Protein AF-A0A133UK67-F1 (afdb_monomer_lite)

Organism: NCBI:txid1698267

pLDDT: mean 70.71, std 18.21, range [30.22, 98.44]

Structure (mmCIF, N/CA/C/O backbone):
data_AF-A0A133UK67-F1
#
_entry.id   AF-A0A133UK67-F1
#
loop_
_atom_site.group_PDB
_atom_site.id
_atom_site.type_symbol
_atom_site.label_atom_id
_atom_site.label_alt_id
_atom_site.label_comp_id
_atom_site.label_asym_id
_atom_site.label_entity_id
_atom_site.label_seq_id
_atom_site.pdbx_PDB_ins_code
_atom_site.Cartn_x
_atom_site.Cartn_y
_atom_site.Cartn_z
_atom_site.occupancy
_atom_site.B_iso_or_equiv
_atom_site.auth_seq_id
_atom_site.auth_comp_id
_atom_site.auth_asym_id
_atom_site.auth_atom_id
_atom_site.pdbx_PDB_model_num
ATOM 1 N N . MET A 1 1 ? -49.317 -2.545 53.264 1.00 44.03 1 MET A N 1
ATOM 2 C CA . MET A 1 1 ? -48.843 -2.608 51.866 1.00 44.03 1 MET A CA 1
ATOM 3 C C . MET A 1 1 ? -47.386 -2.195 51.894 1.00 44.03 1 MET A C 1
ATOM 5 O O . MET A 1 1 ? -47.110 -1.016 52.051 1.00 44.03 1 MET A O 1
ATOM 9 N N . ASN A 1 2 ? -46.469 -3.162 51.885 1.00 50.69 2 ASN A N 1
ATOM 10 C CA . ASN A 1 2 ? -45.047 -2.893 52.093 1.00 50.69 2 ASN A CA 1
ATOM 11 C C . ASN A 1 2 ? -44.384 -2.826 50.720 1.00 50.69 2 ASN A C 1
ATOM 13 O O . ASN A 1 2 ? -44.154 -3.852 50.084 1.00 50.69 2 ASN A O 1
ATOM 17 N N . SER A 1 3 ? -44.153 -1.610 50.235 1.00 59.38 3 SER A N 1
ATOM 18 C CA . SER A 1 3 ? -43.433 -1.358 48.992 1.00 59.38 3 SER A CA 1
ATOM 19 C C . SER A 1 3 ? -41.949 -1.658 49.202 1.00 59.38 3 SER A C 1
ATOM 21 O O . SER A 1 3 ? -41.231 -0.871 49.818 1.00 59.38 3 SER A O 1
ATOM 23 N N . LEU A 1 4 ? -41.490 -2.803 48.703 1.00 58.53 4 LEU A N 1
ATOM 24 C CA . LEU A 1 4 ? -40.068 -3.098 48.559 1.00 58.53 4 LEU A CA 1
ATOM 25 C C . LEU A 1 4 ? -39.532 -2.243 47.408 1.00 58.53 4 LEU A C 1
ATOM 27 O O . LEU A 1 4 ? -39.664 -2.602 46.241 1.00 58.53 4 LEU A O 1
ATOM 31 N N . THR A 1 5 ? -38.956 -1.085 47.726 1.00 59.91 5 THR A N 1
ATOM 32 C CA . THR A 1 5 ? -38.128 -0.345 46.774 1.00 59.91 5 THR A CA 1
ATOM 33 C C . THR A 1 5 ? -36.862 -1.154 46.544 1.00 59.91 5 THR A C 1
ATOM 35 O O . THR A 1 5 ? -35.930 -1.109 47.345 1.00 59.91 5 THR A O 1
ATOM 38 N N . THR A 1 6 ? -36.845 -1.935 45.468 1.00 62.00 6 THR A N 1
ATOM 39 C CA . THR A 1 6 ? -35.632 -2.557 44.943 1.00 62.00 6 THR A CA 1
ATOM 40 C C . THR A 1 6 ? -34.700 -1.435 44.502 1.00 62.00 6 THR A C 1
ATOM 42 O O . THR A 1 6 ? -34.862 -0.868 43.421 1.00 62.00 6 THR A O 1
ATOM 45 N N . SER A 1 7 ? -33.769 -1.046 45.372 1.00 64.25 7 SER A N 1
ATOM 46 C CA . SER A 1 7 ? -32.700 -0.128 45.007 1.00 64.25 7 SER A CA 1
ATOM 47 C C . SER A 1 7 ? -31.843 -0.814 43.949 1.00 64.25 7 SER A C 1
ATOM 49 O O . SER A 1 7 ? -31.242 -1.862 44.183 1.00 64.25 7 SER A O 1
ATOM 51 N N . PHE A 1 8 ? -31.839 -0.250 42.744 1.00 61.91 8 PHE A N 1
ATOM 52 C CA . PHE A 1 8 ? -30.956 -0.718 41.689 1.00 61.91 8 PHE A CA 1
ATOM 53 C C . PHE A 1 8 ? -29.503 -0.507 42.135 1.00 61.91 8 PHE A C 1
ATOM 55 O O . PHE A 1 8 ? -29.190 0.556 42.682 1.00 61.91 8 PHE A O 1
ATOM 62 N N . PRO A 1 9 ? -28.613 -1.495 41.939 1.00 71.56 9 PRO A N 1
ATOM 63 C CA . PRO A 1 9 ? -27.203 -1.320 42.239 1.00 71.56 9 PRO A CA 1
ATOM 64 C C . PRO A 1 9 ? -26.682 -0.158 41.396 1.00 71.56 9 PRO A C 1
ATOM 66 O O . PRO A 1 9 ? -26.760 -0.189 40.169 1.00 71.56 9 PRO A O 1
ATOM 69 N N . ASN A 1 10 ? -26.198 0.888 42.066 1.00 65.94 10 ASN A N 1
ATOM 70 C CA . ASN A 1 10 ? -25.597 2.040 41.412 1.00 65.94 10 ASN A CA 1
ATOM 71 C C . ASN A 1 10 ? -24.453 1.546 40.521 1.00 65.94 10 ASN A C 1
ATOM 73 O O . ASN A 1 10 ? -23.435 1.060 41.018 1.00 65.94 10 ASN A O 1
ATOM 77 N N . CYS A 1 11 ? -24.639 1.636 39.205 1.00 68.25 11 CYS A N 1
ATOM 78 C CA . CYS A 1 11 ? -23.593 1.331 38.244 1.00 68.25 11 CYS A CA 1
ATOM 79 C C . CYS A 1 11 ? -22.376 2.216 38.537 1.00 68.25 11 CYS A C 1
ATOM 81 O O . CYS A 1 11 ? -22.502 3.436 38.655 1.00 68.25 11 CYS A O 1
ATOM 83 N N . LEU A 1 12 ? -21.198 1.601 38.654 1.00 74.19 12 LEU A N 1
ATOM 84 C CA . LEU A 1 12 ? -19.937 2.334 38.744 1.00 74.19 12 LEU A CA 1
ATOM 85 C C . LEU A 1 12 ? -19.777 3.236 37.503 1.00 74.19 12 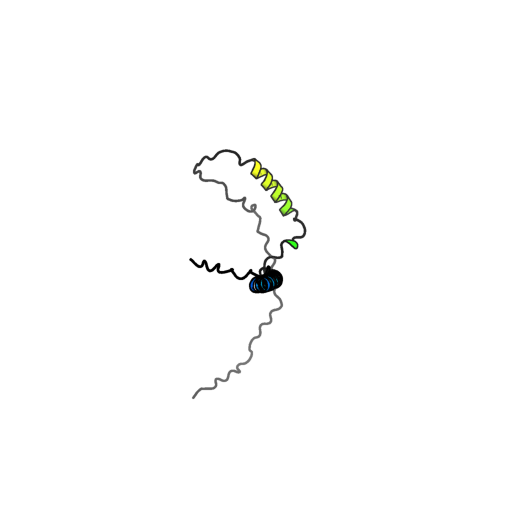LEU A C 1
ATOM 87 O O . LEU A 1 12 ? -20.181 2.837 36.408 1.00 74.19 12 LEU A O 1
ATOM 91 N N . PRO A 1 13 ? -19.159 4.425 37.640 1.00 74.12 13 PRO A N 1
ATOM 92 C CA . PRO A 1 13 ? -19.054 5.411 36.557 1.00 74.12 13 PRO A CA 1
ATOM 93 C C . PRO A 1 13 ? -18.249 4.911 35.347 1.00 74.12 13 PRO A C 1
ATOM 95 O O . PRO A 1 13 ? -18.332 5.493 34.267 1.00 74.12 13 PRO A O 1
ATOM 98 N N . VAL A 1 14 ? -17.486 3.824 35.503 1.00 77.62 14 VAL A N 1
ATOM 99 C CA . VAL A 1 14 ? -16.742 3.174 34.424 1.00 77.62 14 VAL A CA 1
ATOM 100 C C . VAL A 1 14 ? -17.015 1.675 34.461 1.00 77.62 14 VAL A C 1
ATOM 102 O O . VAL A 1 14 ? -16.712 0.995 35.439 1.00 77.62 14 VAL A O 1
ATOM 105 N N . CYS A 1 15 ? -17.576 1.152 33.371 1.00 87.19 15 CYS A N 1
ATOM 106 C CA . CYS A 1 15 ? -17.733 -0.282 33.182 1.00 87.19 15 CYS A CA 1
ATOM 107 C C . CYS A 1 15 ? -16.360 -0.893 32.831 1.00 87.19 15 CYS A C 1
ATOM 109 O O . CYS A 1 15 ? -15.779 -0.497 31.815 1.00 87.19 15 CYS A O 1
ATOM 111 N N . PRO A 1 16 ? -15.833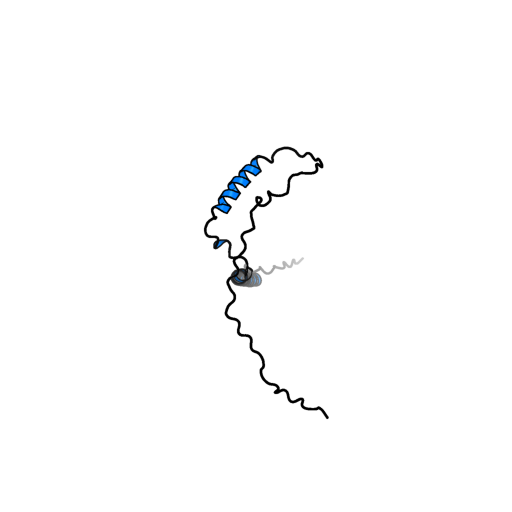 -1.860 33.606 1.00 88.75 16 PRO A N 1
ATOM 112 C CA . PRO A 1 16 ? -14.508 -2.445 33.368 1.00 88.75 16 PRO A CA 1
ATOM 113 C C . PRO A 1 16 ? -14.396 -3.076 31.976 1.00 88.75 16 PRO A C 1
ATOM 115 O O . PRO A 1 16 ? -13.361 -2.976 31.322 1.00 88.75 16 PRO A O 1
ATOM 118 N N . ARG A 1 17 ? -15.503 -3.624 31.461 1.00 89.94 17 ARG A N 1
ATOM 119 C CA . ARG A 1 17 ? -15.566 -4.162 30.101 1.00 89.94 17 ARG A CA 1
ATOM 120 C C . ARG A 1 17 ? -15.349 -3.094 29.029 1.00 89.94 17 ARG A C 1
ATOM 122 O O . ARG A 1 17 ? -14.748 -3.371 27.999 1.00 89.94 17 ARG A O 1
ATOM 129 N N . VAL A 1 18 ? -15.839 -1.877 29.254 1.00 90.75 18 VAL A N 1
ATOM 130 C CA . VAL A 1 18 ? -15.659 -0.766 28.310 1.00 90.75 18 VAL A CA 1
ATOM 131 C C . VAL A 1 18 ? -14.206 -0.291 28.308 1.00 90.75 18 VAL A C 1
ATOM 133 O O . VAL A 1 18 ? -13.697 0.056 27.248 1.00 90.75 18 VAL A O 1
ATOM 136 N N . ALA A 1 19 ? -13.526 -0.304 29.458 1.00 91.25 19 ALA A N 1
ATOM 137 C CA . ALA A 1 19 ? -12.101 0.020 29.533 1.00 91.25 19 ALA A CA 1
ATOM 138 C C . ALA A 1 19 ? -11.250 -0.998 28.752 1.00 91.25 19 ALA A C 1
ATOM 140 O O . ALA A 1 19 ? -10.494 -0.608 27.868 1.00 91.25 19 ALA A O 1
ATOM 141 N N . GLU A 1 20 ? -11.475 -2.294 28.979 1.00 94.50 20 GLU A N 1
ATOM 142 C CA . GLU A 1 20 ? -10.801 -3.381 28.252 1.00 94.50 20 GLU A CA 1
ATOM 143 C C . GLU A 1 20 ? -11.025 -3.292 26.729 1.00 94.50 20 GLU A C 1
ATOM 145 O O . GLU A 1 20 ? -10.108 -3.486 25.931 1.00 94.50 20 GLU A O 1
ATOM 150 N N . LEU A 1 21 ? -12.252 -2.977 26.298 1.00 95.88 21 LEU A N 1
ATOM 151 C CA . LEU A 1 21 ? -12.561 -2.811 24.876 1.00 95.88 21 LEU A CA 1
ATOM 152 C C . LEU A 1 21 ? -11.828 -1.616 24.259 1.00 95.88 21 LEU A C 1
ATOM 154 O O . LEU A 1 21 ? -11.384 -1.717 23.119 1.00 95.88 21 LEU A O 1
ATOM 158 N N . LYS A 1 22 ? -11.672 -0.509 24.994 1.00 95.69 22 LYS A N 1
ATOM 159 C CA . LYS A 1 22 ? -10.916 0.658 24.517 1.00 95.69 22 LYS A CA 1
ATOM 160 C C . LYS A 1 22 ? -9.442 0.327 24.300 1.00 95.69 22 LYS A C 1
ATOM 162 O O . LYS A 1 22 ? -8.896 0.706 23.270 1.00 95.69 22 LYS A O 1
ATOM 167 N N . GLU A 1 23 ? -8.826 -0.415 25.217 1.00 96.56 23 GLU A N 1
ATOM 168 C CA . GLU A 1 23 ? -7.433 -0.860 25.069 1.00 96.56 23 GLU A CA 1
ATOM 169 C C . GLU A 1 23 ? -7.258 -1.758 23.838 1.00 96.56 23 GLU A C 1
ATOM 171 O O . GLU A 1 23 ? -6.350 -1.550 23.036 1.00 96.56 23 GLU A O 1
ATOM 176 N N . ARG A 1 24 ? -8.179 -2.706 23.622 1.00 97.69 24 ARG A N 1
ATOM 177 C CA . ARG A 1 24 ? -8.159 -3.570 22.429 1.00 97.69 24 ARG A CA 1
ATOM 178 C C . ARG A 1 24 ? -8.328 -2.792 21.132 1.00 97.69 24 ARG A C 1
ATOM 180 O O . ARG A 1 24 ? -7.693 -3.136 20.143 1.00 97.69 24 ARG A O 1
ATOM 187 N N . ILE A 1 25 ? -9.188 -1.774 21.120 1.00 98.00 25 ILE A N 1
ATOM 188 C CA . ILE A 1 25 ? -9.367 -0.911 19.947 1.00 98.00 25 ILE A CA 1
ATOM 189 C C . ILE A 1 25 ? -8.049 -0.204 19.622 1.00 98.00 25 ILE A C 1
ATOM 191 O O . ILE A 1 25 ? -7.589 -0.304 18.490 1.00 98.00 25 ILE A O 1
ATOM 195 N N . GLN A 1 26 ? -7.394 0.400 20.616 1.00 97.94 26 GLN A N 1
ATOM 196 C CA . GLN A 1 26 ? -6.100 1.065 20.421 1.00 97.94 26 GLN A CA 1
ATOM 197 C C . GLN A 1 26 ? -5.016 0.101 19.916 1.00 97.94 26 GLN A C 1
ATOM 199 O O . GLN A 1 26 ? -4.248 0.431 19.012 1.00 97.94 26 GLN A O 1
ATOM 204 N N . GLU A 1 27 ? -4.962 -1.115 20.464 1.00 98.06 27 GLU A N 1
ATOM 205 C CA . GLU A 1 27 ? -4.024 -2.145 20.010 1.00 98.06 27 GLU A CA 1
ATOM 206 C C . GLU A 1 27 ? -4.284 -2.553 18.549 1.00 98.06 27 GLU A C 1
ATOM 208 O O . GLU A 1 27 ? -3.348 -2.721 17.762 1.00 98.06 27 GLU A O 1
ATOM 213 N N . LEU A 1 28 ? -5.555 -2.721 18.172 1.00 98.19 28 LEU A N 1
ATOM 214 C CA . LEU A 1 28 ? -5.945 -3.082 16.811 1.00 98.19 28 LEU A CA 1
ATOM 215 C C . LEU A 1 28 ? -5.662 -1.955 15.814 1.00 98.19 28 LEU A C 1
ATOM 217 O O . LEU A 1 28 ? -5.176 -2.243 14.722 1.00 98.19 28 LEU A O 1
ATOM 221 N N . GLU A 1 29 ? -5.903 -0.701 16.192 1.00 98.06 29 GLU A N 1
ATOM 222 C CA . GLU A 1 29 ? -5.569 0.475 15.383 1.00 98.06 29 GLU A CA 1
ATOM 223 C C . GLU A 1 29 ? -4.062 0.539 15.094 1.00 98.06 29 GLU A C 1
ATOM 225 O O . GLU A 1 29 ? -3.663 0.672 13.937 1.00 98.06 29 GLU A O 1
ATOM 230 N N . LEU A 1 30 ? -3.210 0.330 16.105 1.00 98.19 30 LEU A N 1
ATOM 231 C CA . LEU A 1 30 ? -1.756 0.256 15.910 1.00 98.19 30 LEU A CA 1
ATOM 232 C C . LEU A 1 30 ? -1.347 -0.884 14.970 1.00 98.19 30 LEU A C 1
ATOM 234 O O . LEU A 1 30 ? -0.515 -0.698 14.081 1.00 98.19 30 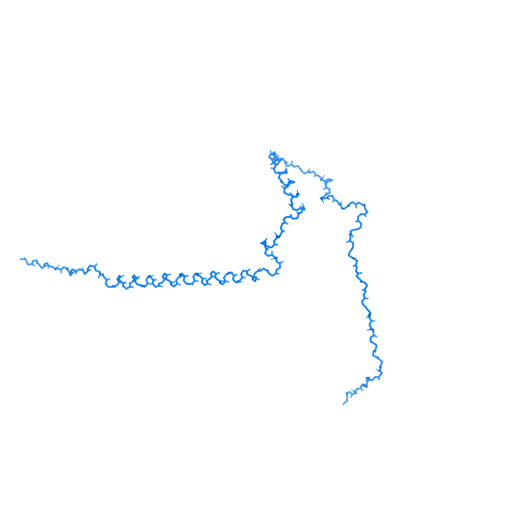LEU A O 1
ATOM 238 N N . LYS A 1 31 ? -1.935 -2.074 15.142 1.00 98.19 31 LYS A N 1
ATOM 239 C CA . LYS A 1 31 ? -1.654 -3.226 14.270 1.00 98.19 31 LYS A CA 1
ATOM 240 C C . LYS A 1 31 ? -2.083 -2.980 12.828 1.00 98.19 31 LYS A C 1
ATOM 242 O O . LYS A 1 31 ? -1.409 -3.481 11.930 1.00 98.19 31 LYS A O 1
ATOM 247 N N . LEU A 1 32 ? -3.184 -2.262 12.607 1.00 98.44 32 LEU A N 1
ATOM 248 C CA . LEU A 1 32 ? -3.627 -1.881 11.267 1.00 98.44 32 LEU A CA 1
ATOM 249 C C . LEU A 1 32 ? -2.604 -0.962 10.606 1.00 98.44 32 LEU A C 1
ATOM 251 O O . LEU A 1 32 ? -2.100 -1.319 9.551 1.00 98.44 32 LEU A O 1
ATOM 255 N N . VAL A 1 33 ? -2.179 0.108 11.283 1.00 98.38 33 VAL A N 1
ATOM 256 C CA . VAL A 1 33 ? -1.169 1.040 10.747 1.00 98.38 33 VAL A CA 1
ATOM 257 C C . VAL A 1 33 ? 0.129 0.321 10.360 1.00 98.38 33 VAL A C 1
ATOM 259 O O . VAL A 1 33 ? 0.677 0.556 9.286 1.00 98.38 33 VAL A O 1
ATOM 262 N N . ILE A 1 34 ? 0.614 -0.597 11.203 1.00 98.31 34 ILE A N 1
ATOM 263 C CA . ILE A 1 34 ? 1.827 -1.380 10.911 1.00 98.31 34 ILE A CA 1
ATOM 264 C C . ILE A 1 34 ? 1.630 -2.276 9.679 1.00 98.31 34 ILE A C 1
ATOM 266 O O . ILE A 1 34 ? 2.532 -2.409 8.851 1.00 98.31 34 ILE A O 1
ATOM 270 N N . LYS A 1 35 ? 0.467 -2.925 9.563 1.00 98.31 35 LYS A N 1
ATOM 271 C CA . LYS A 1 35 ? 0.159 -3.795 8.423 1.00 98.31 35 LYS A CA 1
ATOM 272 C C . LYS A 1 35 ? 0.018 -3.000 7.134 1.00 98.31 35 LYS A C 1
ATOM 274 O O . LYS A 1 35 ? 0.567 -3.437 6.129 1.00 98.31 35 LYS A O 1
ATOM 279 N N . ASP A 1 36 ? -0.653 -1.857 7.180 1.00 98.25 36 ASP A N 1
ATOM 280 C CA . ASP A 1 36 ? -0.838 -0.981 6.026 1.00 98.25 36 ASP A CA 1
ATOM 281 C C . ASP A 1 36 ? 0.515 -0.463 5.519 1.00 98.25 36 ASP A C 1
ATOM 283 O O . ASP A 1 36 ? 0.789 -0.552 4.324 1.00 98.25 36 ASP A O 1
ATOM 287 N N . GLY A 1 37 ? 1.421 -0.062 6.421 1.00 98.06 37 GLY A N 1
ATOM 288 C CA . GLY A 1 37 ? 2.791 0.310 6.046 1.00 98.06 37 GLY A CA 1
ATOM 289 C C . GLY A 1 37 ? 3.562 -0.838 5.383 1.00 98.06 37 GLY A C 1
ATOM 290 O O . GLY A 1 37 ? 4.204 -0.652 4.352 1.00 98.06 37 GLY A O 1
ATOM 291 N N . ARG A 1 38 ? 3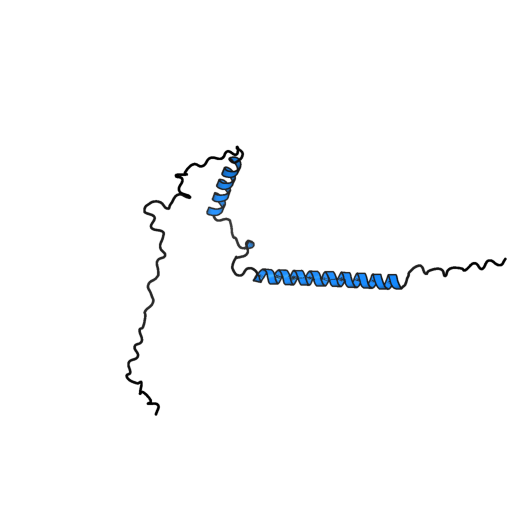.442 -2.062 5.912 1.00 98.06 38 ARG A N 1
ATOM 292 C CA . ARG A 1 38 ? 4.078 -3.243 5.305 1.00 98.06 38 ARG A CA 1
ATOM 293 C C . ARG A 1 38 ? 3.492 -3.588 3.932 1.00 98.06 38 ARG A C 1
ATOM 295 O O . ARG A 1 38 ? 4.222 -4.060 3.064 1.00 98.06 38 ARG A O 1
ATOM 302 N N . ILE A 1 39 ? 2.188 -3.396 3.738 1.00 98.06 39 ILE A N 1
ATOM 303 C CA . ILE A 1 39 ? 1.540 -3.586 2.434 1.00 98.06 39 ILE A CA 1
ATOM 304 C C . ILE A 1 39 ? 2.094 -2.565 1.439 1.00 98.06 39 ILE A C 1
ATOM 306 O O . ILE A 1 39 ? 2.517 -2.963 0.358 1.00 98.06 39 ILE A O 1
ATOM 310 N N . GLU A 1 40 ? 2.187 -1.290 1.820 1.00 97.50 40 GLU A N 1
ATOM 311 C CA . GLU A 1 40 ? 2.741 -0.237 0.964 1.00 97.50 40 GLU A CA 1
ATOM 312 C C . GLU A 1 40 ? 4.199 -0.524 0.556 1.00 97.50 40 GLU A C 1
ATOM 314 O O . GLU A 1 40 ? 4.573 -0.363 -0.610 1.00 97.50 40 GLU A O 1
ATOM 319 N N . GLU A 1 41 ? 5.035 -0.993 1.487 1.00 96.62 41 GLU A N 1
ATOM 320 C CA . GLU A 1 41 ? 6.410 -1.419 1.197 1.00 96.62 41 GLU A CA 1
ATOM 321 C C . GLU A 1 41 ? 6.452 -2.545 0.153 1.00 96.62 41 GLU A C 1
ATOM 323 O O . GLU A 1 41 ? 7.167 -2.438 -0.849 1.00 96.62 41 GLU A O 1
ATOM 328 N N . LEU A 1 42 ? 5.649 -3.594 0.348 1.00 96.19 42 LEU A N 1
ATOM 329 C CA . LEU A 1 42 ? 5.591 -4.745 -0.556 1.00 96.19 42 LEU A CA 1
ATOM 330 C C . LEU A 1 42 ? 5.038 -4.373 -1.934 1.00 96.19 42 LEU A C 1
ATOM 332 O O . LEU A 1 42 ? 5.573 -4.811 -2.951 1.00 96.19 42 LEU A O 1
ATOM 336 N N . GLU A 1 43 ? 4.006 -3.536 -1.997 1.00 93.88 43 GLU A N 1
ATOM 337 C CA . GLU A 1 43 ? 3.474 -3.021 -3.260 1.00 93.88 43 GLU A CA 1
ATOM 338 C C . GLU A 1 43 ? 4.525 -2.200 -4.018 1.00 93.88 43 GLU A C 1
ATOM 340 O O . GLU A 1 43 ? 4.656 -2.312 -5.240 1.00 93.88 43 GLU A O 1
ATOM 345 N N . ASN A 1 44 ? 5.318 -1.392 -3.309 1.00 90.31 44 ASN A N 1
ATOM 346 C CA . ASN A 1 44 ? 6.417 -0.635 -3.903 1.00 90.31 44 ASN A CA 1
ATOM 347 C C . ASN A 1 44 ? 7.546 -1.536 -4.415 1.00 90.31 44 ASN A C 1
ATOM 349 O O . ASN A 1 44 ? 8.179 -1.205 -5.422 1.00 90.31 44 ASN A O 1
ATOM 353 N N . GLU A 1 45 ? 7.815 -2.658 -3.749 1.00 90.81 45 GLU A N 1
ATOM 354 C CA . GLU A 1 45 ? 8.747 -3.673 -4.236 1.00 90.81 45 GLU A CA 1
ATOM 355 C C . GLU A 1 45 ? 8.215 -4.381 -5.480 1.00 90.81 45 GLU A C 1
ATOM 357 O O . GLU A 1 45 ? 8.900 -4.388 -6.503 1.00 90.81 45 GLU A O 1
ATOM 362 N N . LEU A 1 46 ? 6.979 -4.882 -5.445 1.00 88.88 46 LEU A N 1
ATOM 363 C CA . LEU A 1 46 ? 6.339 -5.555 -6.579 1.00 88.88 46 LEU A CA 1
ATOM 364 C C . LEU A 1 46 ? 6.271 -4.658 -7.819 1.00 88.88 46 LEU A C 1
ATOM 366 O O . LEU A 1 46 ? 6.638 -5.085 -8.913 1.00 88.88 46 LEU A O 1
ATOM 370 N N . ARG A 1 47 ? 5.965 -3.367 -7.643 1.00 86.44 47 ARG A N 1
ATOM 371 C CA . ARG A 1 47 ? 5.942 -2.376 -8.731 1.00 86.44 47 ARG A CA 1
ATOM 372 C C . ARG A 1 47 ? 7.271 -2.267 -9.491 1.00 86.44 47 ARG A C 1
ATOM 374 O O . ARG A 1 47 ? 7.277 -1.873 -10.658 1.00 86.44 47 ARG A O 1
ATOM 381 N N . LYS A 1 48 ? 8.412 -2.582 -8.860 1.00 82.00 48 LYS A N 1
ATOM 382 C CA . LYS A 1 48 ? 9.728 -2.603 -9.533 1.00 82.00 48 LYS A CA 1
ATOM 383 C C . LYS A 1 48 ? 9.839 -3.767 -10.519 1.00 82.00 48 LYS A C 1
ATOM 385 O O . LYS A 1 48 ? 10.577 -3.656 -11.495 1.00 82.00 48 LYS A O 1
ATOM 390 N N . HIS A 1 49 ? 9.126 -4.857 -10.254 1.00 81.69 49 HIS A N 1
ATOM 391 C CA . HIS A 1 49 ? 9.167 -6.101 -11.015 1.00 81.69 49 HIS A CA 1
ATOM 392 C C . HIS A 1 49 ? 8.034 -6.214 -12.038 1.00 81.69 49 HIS A C 1
ATOM 394 O O . HIS A 1 49 ? 8.228 -6.857 -13.065 1.00 81.69 49 HIS A O 1
ATOM 400 N N . ASP A 1 50 ? 6.917 -5.514 -11.828 1.00 73.50 50 ASP A N 1
ATOM 401 C CA . ASP A 1 50 ? 5.777 -5.477 -12.758 1.00 73.50 50 ASP A CA 1
ATOM 402 C C . ASP A 1 50 ? 6.089 -4.809 -14.105 1.00 73.50 50 ASP A C 1
ATOM 404 O O . ASP A 1 50 ? 5.258 -4.811 -15.014 1.00 73.50 50 ASP A O 1
ATOM 408 N N . ASN A 1 51 ? 7.290 -4.244 -14.278 1.00 63.81 51 ASN A N 1
ATOM 409 C CA . ASN A 1 51 ? 7.667 -3.605 -15.529 1.00 63.81 51 ASN A CA 1
ATOM 410 C C . ASN A 1 51 ? 9.052 -3.998 -16.081 1.00 63.81 51 ASN A C 1
ATOM 412 O O . ASN A 1 51 ? 9.942 -3.147 -16.182 1.00 63.81 51 ASN A O 1
ATOM 416 N N . PRO A 1 52 ? 9.250 -5.265 -16.496 1.00 65.44 52 PRO A N 1
ATOM 417 C CA . PRO A 1 52 ? 10.511 -5.716 -17.086 1.00 65.44 52 PRO A CA 1
ATOM 418 C C . PRO A 1 52 ? 10.802 -5.075 -18.453 1.00 65.44 52 PRO A C 1
ATOM 420 O O . PRO A 1 52 ? 11.961 -4.951 -18.843 1.00 65.44 52 PRO A O 1
ATOM 423 N N . HIS A 1 53 ? 9.759 -4.659 -19.186 1.00 62.44 53 HIS A N 1
ATOM 424 C CA . HIS A 1 53 ? 9.863 -4.279 -20.600 1.00 62.44 53 HIS A CA 1
ATOM 425 C C . HIS A 1 53 ? 9.356 -2.877 -20.971 1.00 62.44 53 HIS A C 1
ATOM 427 O O . HIS A 1 53 ? 9.495 -2.491 -22.131 1.00 62.44 53 HIS A O 1
ATOM 433 N N . THR A 1 54 ? 8.860 -2.056 -20.037 1.00 62.59 54 THR A N 1
ATOM 434 C CA . THR A 1 54 ? 8.738 -0.607 -20.271 1.00 62.59 54 THR A CA 1
ATOM 435 C C . THR A 1 54 ? 9.580 0.176 -19.260 1.00 62.59 54 THR A C 1
ATOM 437 O O . THR A 1 54 ? 9.355 0.113 -18.054 1.00 62.59 54 THR A O 1
ATOM 440 N N . PRO A 1 55 ? 10.599 0.934 -19.703 1.00 60.22 55 PRO A N 1
ATOM 441 C CA . PRO A 1 55 ? 11.369 1.756 -18.785 1.00 60.22 55 PRO A CA 1
ATOM 442 C C . PRO A 1 55 ? 10.434 2.771 -18.121 1.00 60.22 55 PRO A C 1
ATOM 444 O O . PRO A 1 55 ? 9.612 3.394 -18.798 1.00 60.22 55 PRO A O 1
ATOM 447 N N . SER A 1 56 ? 10.575 2.937 -16.799 1.00 56.94 56 SER A N 1
ATOM 448 C CA . SER A 1 56 ? 9.812 3.912 -16.010 1.00 56.94 56 SER A CA 1
ATOM 449 C C . SER A 1 56 ? 9.689 5.233 -16.768 1.00 56.94 56 SER A C 1
ATOM 451 O O . SER A 1 56 ? 10.695 5.813 -17.184 1.00 56.94 56 SER A O 1
ATOM 453 N N . SER A 1 57 ? 8.464 5.731 -16.932 1.00 57.69 57 SER A N 1
ATOM 454 C CA . SER A 1 57 ? 8.185 7.016 -17.584 1.00 57.69 57 SER A CA 1
ATOM 455 C C . SER A 1 57 ? 8.975 8.179 -16.966 1.00 57.69 57 SER A C 1
ATOM 457 O O . SER A 1 57 ? 9.292 9.135 -17.669 1.00 57.69 57 SER A O 1
ATOM 459 N N . LYS A 1 58 ? 9.401 8.055 -15.698 1.00 57.56 58 LYS A N 1
ATOM 460 C CA . LYS A 1 58 ? 10.287 9.001 -14.995 1.00 57.56 58 LYS A CA 1
ATOM 461 C C . LYS A 1 58 ? 11.714 9.069 -15.567 1.00 57.56 58 LYS A C 1
ATOM 463 O O . LYS A 1 58 ? 12.417 10.040 -15.316 1.00 57.56 58 LYS A O 1
ATOM 468 N N . LYS A 1 59 ? 12.150 8.075 -16.353 1.00 55.91 59 LYS A N 1
ATOM 469 C CA . LYS A 1 59 ? 13.428 8.072 -17.095 1.00 55.91 59 LYS A CA 1
ATOM 470 C C . LYS A 1 59 ? 13.316 8.638 -18.513 1.00 55.91 59 LYS A C 1
ATOM 472 O O . LYS A 1 59 ? 14.328 8.672 -19.215 1.00 55.91 59 LYS A O 1
ATOM 477 N N . ARG A 1 60 ? 12.140 9.102 -18.961 1.00 57.78 60 ARG A N 1
ATOM 478 C CA . ARG A 1 60 ? 12.039 9.858 -20.218 1.00 57.78 60 ARG A CA 1
ATOM 479 C C . ARG A 1 60 ? 12.698 11.227 -20.021 1.00 57.78 60 ARG A C 1
ATOM 481 O O . ARG A 1 60 ? 12.033 12.213 -19.723 1.00 57.78 60 ARG A O 1
ATOM 488 N N . LYS A 1 61 ? 14.027 11.266 -20.171 1.00 59.22 61 LYS A N 1
ATOM 489 C CA . LYS A 1 61 ? 14.775 12.489 -20.475 1.00 59.22 61 LYS A CA 1
ATOM 490 C C . LYS A 1 61 ? 14.068 13.165 -21.646 1.00 59.22 61 LYS A C 1
ATOM 492 O O . LYS A 1 61 ? 13.798 12.480 -22.624 1.00 59.22 61 LYS A O 1
ATOM 497 N N . GLU A 1 62 ? 13.743 14.443 -21.462 1.00 61.09 62 GLU A N 1
ATOM 498 C CA . GLU A 1 62 ? 13.305 15.446 -22.441 1.00 61.09 62 GLU A CA 1
ATOM 499 C C . GLU A 1 62 ? 12.547 14.968 -23.693 1.00 61.09 62 GLU A C 1
ATOM 501 O O . GLU A 1 62 ? 13.029 14.167 -24.493 1.00 61.09 62 GLU A O 1
ATOM 506 N N . LYS A 1 63 ? 11.372 15.565 -23.948 1.00 60.62 63 LYS A N 1
ATOM 507 C CA . LYS A 1 63 ? 10.658 15.385 -25.220 1.00 60.62 63 LYS A CA 1
ATOM 508 C C . LYS A 1 63 ? 11.633 15.629 -26.379 1.00 60.62 63 LYS A C 1
ATOM 510 O O . LYS A 1 63 ? 12.108 16.746 -26.576 1.00 60.62 63 LYS A O 1
ATOM 515 N N . THR A 1 64 ? 11.913 14.590 -27.163 1.00 61.41 64 THR A N 1
ATOM 516 C CA . THR A 1 64 ? 12.674 14.729 -28.406 1.00 61.41 64 THR A CA 1
ATOM 517 C C . THR A 1 64 ? 11.934 15.689 -29.341 1.00 61.41 64 THR A C 1
ATOM 519 O O . THR A 1 64 ? 10.706 15.795 -29.282 1.00 61.41 64 THR A O 1
ATOM 522 N N . LYS A 1 65 ? 12.652 16.393 -30.232 1.00 58.72 65 LYS A N 1
ATOM 523 C CA . LYS A 1 65 ? 12.058 17.374 -31.170 1.00 58.72 65 LYS A CA 1
ATOM 524 C C . LYS A 1 65 ? 10.837 16.822 -31.938 1.00 58.72 65 LYS A C 1
ATOM 526 O O . LYS A 1 65 ? 9.911 17.573 -32.222 1.00 58.72 65 LYS A O 1
ATOM 531 N N . ARG A 1 66 ? 10.789 15.504 -32.192 1.00 54.94 66 ARG A N 1
ATOM 532 C CA . ARG A 1 66 ? 9.636 14.796 -32.788 1.00 54.94 66 ARG A CA 1
ATOM 533 C C . ARG A 1 66 ? 8.357 14.861 -31.950 1.00 54.94 66 ARG A C 1
ATOM 535 O O . ARG A 1 66 ? 7.286 15.037 -32.514 1.00 54.94 66 ARG A O 1
ATOM 542 N N . ASN A 1 67 ? 8.463 14.737 -30.629 1.00 58.16 67 ASN A N 1
ATOM 543 C CA . ASN A 1 67 ? 7.300 14.699 -29.741 1.00 58.16 67 ASN A CA 1
ATOM 544 C C . ASN A 1 67 ? 6.752 16.099 -29.430 1.00 58.16 67 ASN A C 1
ATOM 546 O O . ASN A 1 67 ? 5.568 16.219 -29.147 1.00 58.16 67 ASN A O 1
ATOM 550 N N . ARG A 1 68 ? 7.579 17.156 -29.518 1.00 58.41 68 ARG A N 1
ATOM 551 C CA . ARG A 1 68 ? 7.093 18.549 -29.431 1.00 58.41 68 ARG A CA 1
ATOM 552 C C . ARG A 1 68 ? 6.234 18.926 -30.640 1.00 58.41 68 ARG A C 1
ATOM 554 O O . ARG A 1 68 ? 5.153 19.463 -30.457 1.00 58.41 68 ARG A O 1
ATOM 561 N N . LYS A 1 69 ? 6.678 18.569 -31.851 1.00 56.56 69 LYS A N 1
ATOM 562 C CA . LYS A 1 69 ? 5.980 18.926 -33.097 1.00 56.56 69 LYS A CA 1
ATOM 563 C C . LYS A 1 69 ? 4.601 18.261 -33.227 1.00 56.56 69 LYS A C 1
ATOM 565 O O . LYS A 1 69 ? 3.694 18.853 -33.792 1.00 56.56 69 LYS A O 1
ATOM 570 N N . LYS A 1 70 ? 4.431 17.052 -32.671 1.00 55.66 70 LYS A N 1
ATOM 571 C CA . LYS A 1 70 ? 3.153 16.322 -32.713 1.00 55.66 70 LYS A CA 1
ATOM 572 C C . LYS A 1 70 ? 2.053 17.002 -31.880 1.00 55.66 70 LYS A C 1
ATOM 574 O O . LYS A 1 70 ? 0.906 17.018 -32.300 1.00 55.66 70 LYS A O 1
ATOM 579 N N . GLU A 1 71 ? 2.396 17.611 -30.742 1.00 57.22 71 GLU A N 1
ATOM 580 C CA . GLU A 1 71 ? 1.433 18.308 -29.865 1.00 57.22 71 GLU A CA 1
ATOM 581 C C . GLU A 1 71 ? 1.004 19.700 -30.367 1.00 57.22 71 GLU A C 1
ATOM 583 O O . GLU A 1 71 ? 0.014 20.237 -29.872 1.00 57.22 71 GLU A O 1
ATOM 588 N N . GLU A 1 72 ? 1.743 20.311 -31.297 1.00 55.81 72 GLU A N 1
ATOM 589 C CA . GLU A 1 72 ? 1.291 21.516 -32.016 1.00 55.81 72 GLU A CA 1
ATOM 590 C C . GLU A 1 72 ? 0.228 21.113 -33.043 1.00 55.81 72 GLU A C 1
ATOM 592 O O . GLU A 1 72 ? -0.913 21.547 -32.950 1.00 55.81 72 GLU A O 1
ATOM 597 N N . THR A 1 73 ? 0.536 20.123 -33.885 1.00 56.59 73 THR A N 1
ATOM 598 C CA . THR A 1 73 ? -0.394 19.627 -34.914 1.00 56.59 73 THR A CA 1
ATOM 599 C C . THR A 1 73 ? -1.685 18.996 -34.379 1.00 56.59 73 THR A C 1
ATOM 601 O O . THR A 1 73 ? -2.690 18.978 -35.080 1.00 56.59 73 THR A O 1
ATOM 604 N N . GLU A 1 74 ? -1.679 18.437 -33.166 1.00 56.88 74 GLU A N 1
ATOM 605 C CA . GLU A 1 74 ? -2.881 17.849 -32.544 1.00 56.88 74 GLU A CA 1
ATOM 606 C C . GLU A 1 74 ? -3.764 18.904 -31.858 1.00 56.88 74 GLU A C 1
ATOM 608 O O . GLU A 1 74 ? -4.959 18.679 -31.694 1.00 56.88 74 GLU A O 1
ATOM 613 N N . ARG A 1 75 ? -3.196 20.052 -31.460 1.00 53.03 75 ARG A N 1
ATOM 614 C CA . ARG A 1 75 ? -3.977 21.188 -30.947 1.00 53.03 75 ARG A CA 1
ATOM 615 C C . ARG A 1 75 ? -4.715 21.892 -32.076 1.00 53.03 75 ARG A C 1
ATOM 617 O O . ARG A 1 75 ? -5.911 22.113 -31.937 1.00 53.03 75 ARG A O 1
ATOM 624 N N . ASP A 1 76 ? -4.039 22.105 -33.202 1.00 52.97 76 ASP A N 1
ATOM 625 C CA . ASP A 1 76 ? -4.635 22.738 -34.383 1.00 52.97 76 ASP A CA 1
ATOM 626 C C . ASP A 1 76 ? -5.802 21.908 -34.957 1.00 52.97 76 ASP A C 1
ATOM 628 O O . ASP A 1 76 ? -6.817 22.459 -35.362 1.00 52.97 76 ASP A O 1
ATOM 632 N N . LYS A 1 77 ? -5.722 20.569 -34.906 1.00 51.72 77 LYS A N 1
ATOM 633 C CA . LYS A 1 77 ? -6.817 19.676 -35.342 1.00 51.72 77 LYS A CA 1
ATOM 634 C C . LYS A 1 77 ? -8.037 19.667 -34.421 1.00 51.72 77 LYS A C 1
ATOM 636 O O . LYS A 1 77 ? -9.124 19.310 -34.857 1.00 51.72 77 LYS A O 1
ATOM 641 N N . LYS A 1 78 ? -7.874 20.020 -33.143 1.00 49.97 78 LYS A N 1
ATOM 642 C CA . LYS A 1 78 ? -8.958 19.952 -32.151 1.00 49.97 78 LYS A CA 1
ATOM 643 C C . LYS A 1 78 ? -9.835 21.207 -32.135 1.00 49.97 78 LYS A C 1
ATOM 645 O O . LYS A 1 78 ? -10.920 21.167 -31.565 1.00 49.97 78 LYS A O 1
ATOM 650 N N . GLU A 1 79 ? -9.367 22.297 -32.740 1.00 48.50 79 GLU A N 1
ATOM 651 C CA . GLU A 1 79 ? -10.132 23.540 -32.907 1.00 48.50 79 GLU A CA 1
ATOM 652 C C . GLU A 1 79 ? -11.022 23.525 -34.166 1.00 48.50 79 GLU A C 1
ATOM 654 O O . GLU A 1 79 ? -11.914 24.360 -34.282 1.00 48.50 79 GLU A O 1
ATOM 659 N N . GLU A 1 80 ? -10.840 22.554 -35.074 1.00 50.66 80 GLU A N 1
ATOM 660 C CA . GLU A 1 80 ? -11.600 22.445 -36.333 1.00 50.66 80 GLU A CA 1
ATOM 661 C C . GLU A 1 80 ? -12.785 21.448 -36.271 1.00 50.66 80 GLU A C 1
ATOM 663 O O . GLU A 1 80 ? -13.727 21.563 -37.050 1.00 50.66 80 GLU A O 1
ATOM 668 N N . GLU A 1 81 ? -12.816 20.511 -35.312 1.00 47.34 81 GLU A N 1
ATOM 669 C CA . GLU A 1 81 ? -13.871 19.478 -35.173 1.00 47.34 81 GLU A CA 1
ATOM 670 C C . GLU A 1 81 ? -15.098 19.917 -34.333 1.00 47.34 81 GLU A C 1
ATOM 672 O O . GLU A 1 81 ? -15.702 19.126 -33.607 1.00 47.34 81 GLU A O 1
ATOM 677 N N . THR A 1 82 ? -15.522 21.178 -34.430 1.00 43.09 82 THR A N 1
ATOM 678 C CA . THR A 1 82 ? -16.862 21.602 -33.977 1.00 43.09 82 THR A CA 1
ATOM 679 C C . THR A 1 82 ? -17.707 22.042 -35.169 1.00 43.09 82 THR A C 1
ATOM 681 O O . THR A 1 82 ? -17.956 23.230 -35.357 1.00 43.09 82 THR A O 1
ATOM 684 N N . GLY A 1 83 ? -18.145 21.077 -35.984 1.00 36.72 83 GLY A N 1
ATOM 685 C CA . GLY A 1 83 ? -19.030 21.306 -37.129 1.00 36.72 83 GLY A CA 1
ATOM 686 C C . GLY A 1 83 ? -19.650 20.015 -37.674 1.00 36.72 83 GLY A C 1
ATOM 687 O O . GLY A 1 83 ? -19.000 19.295 -38.413 1.00 36.72 83 GLY A O 1
ATOM 688 N N . GLU A 1 84 ? -20.904 19.774 -37.278 1.00 32.28 84 GLU A N 1
ATOM 689 C CA . GLU A 1 84 ? -21.964 18.944 -37.892 1.00 32.28 84 GLU A CA 1
ATOM 690 C C . GLU A 1 84 ? -21.676 17.521 -38.425 1.00 32.28 84 GLU A C 1
ATOM 692 O O . GLU A 1 84 ? -20.981 17.292 -39.410 1.00 32.28 84 GLU A O 1
ATOM 697 N N . GLU A 1 85 ? -22.408 16.560 -37.849 1.00 42.56 85 GLU A N 1
ATOM 698 C CA . GLU A 1 85 ? -22.662 15.235 -38.415 1.00 42.56 85 GLU A CA 1
ATOM 699 C C . GLU A 1 85 ? -23.434 15.325 -39.743 1.00 42.56 85 GLU A C 1
ATOM 701 O O . GLU A 1 85 ? -24.587 15.765 -39.756 1.00 42.56 85 GLU A O 1
ATOM 706 N N . LYS A 1 86 ? -22.869 14.793 -40.835 1.00 33.06 86 LYS A N 1
ATOM 707 C CA . LYS A 1 86 ? -23.642 14.199 -41.939 1.00 33.06 86 LYS A CA 1
ATOM 708 C C . LYS A 1 86 ? -22.916 13.000 -42.536 1.00 33.06 86 LYS A C 1
ATOM 710 O O . LYS A 1 86 ? -21.750 13.080 -42.905 1.00 33.06 86 LYS A O 1
ATOM 715 N N . GLY A 1 87 ? -23.649 11.893 -42.625 1.00 37.78 87 GLY A N 1
ATOM 716 C CA . GLY A 1 87 ? -23.224 10.682 -43.311 1.00 37.78 87 GLY A CA 1
ATOM 717 C C . GLY A 1 87 ? -23.133 10.845 -44.828 1.00 37.78 87 GLY A C 1
ATOM 718 O O . GLY A 1 87 ? -23.708 11.761 -45.416 1.00 37.78 87 GLY A O 1
ATOM 719 N N . GLY A 1 88 ? -22.440 9.894 -45.442 1.00 30.22 88 GLY A N 1
ATOM 720 C CA . GLY A 1 88 ? -22.343 9.729 -46.884 1.00 30.22 88 GLY A CA 1
ATOM 721 C C . GLY A 1 88 ? -21.249 8.725 -47.209 1.00 30.22 88 GLY A C 1
ATOM 722 O O . GLY A 1 88 ? -20.076 8.993 -46.979 1.00 30.22 88 GLY A O 1
ATOM 723 N N . GLU A 1 89 ? -21.645 7.555 -47.703 1.00 47.31 89 GLU A N 1
ATOM 724 C CA . GLU A 1 89 ? -20.748 6.623 -48.377 1.00 47.31 89 GLU A CA 1
ATOM 725 C C . GLU A 1 89 ? -20.190 7.318 -49.625 1.00 47.31 89 GLU A C 1
ATOM 727 O O . GLU A 1 89 ? -20.932 7.631 -50.556 1.00 47.31 89 GLU A O 1
ATOM 732 N N . THR A 1 90 ? -18.886 7.568 -49.637 1.00 38.53 90 THR A N 1
ATOM 733 C CA . THR A 1 90 ? -18.128 7.872 -50.850 1.00 38.53 90 THR A CA 1
ATOM 734 C C . THR A 1 90 ? -16.847 7.059 -50.805 1.00 38.53 90 THR A C 1
ATOM 736 O O . THR A 1 90 ? -16.141 7.067 -49.797 1.00 38.53 90 THR A O 1
ATOM 739 N N . GLU A 1 91 ? -16.591 6.323 -51.884 1.00 52.56 91 GLU A N 1
ATOM 740 C CA . GLU A 1 91 ? -15.333 5.636 -52.155 1.00 52.56 91 GLU A CA 1
ATOM 741 C C . GLU A 1 91 ? -14.199 6.663 -52.061 1.00 52.56 91 GLU A C 1
ATOM 743 O O . GLU A 1 91 ? -14.052 7.533 -52.916 1.00 52.56 91 GLU A O 1
ATOM 748 N N . ASP A 1 92 ? -13.465 6.625 -50.952 1.00 44.81 92 ASP A N 1
ATOM 749 C CA . ASP A 1 92 ? -12.385 7.562 -50.686 1.00 44.81 92 ASP A CA 1
ATOM 750 C C . ASP A 1 92 ? -11.149 7.083 -51.459 1.00 44.81 92 ASP A C 1
ATOM 752 O O . ASP A 1 92 ? -10.452 6.158 -51.034 1.00 44.81 92 ASP A O 1
ATOM 756 N N . GLU A 1 93 ? -10.862 7.732 -52.592 1.00 53.34 93 GLU A N 1
ATOM 757 C CA . GLU A 1 93 ? -9.553 7.747 -53.272 1.00 53.34 93 GLU A CA 1
ATOM 758 C C . GLU A 1 93 ? -8.456 8.420 -52.405 1.00 53.34 93 GLU A C 1
ATOM 760 O O . GLU A 1 93 ? -7.493 9.004 -52.901 1.00 53.34 93 GLU A O 1
ATOM 765 N N . GLY A 1 94 ? -8.587 8.361 -51.083 1.00 51.00 94 GLY A N 1
ATOM 766 C CA . GLY A 1 94 ? -7.608 8.786 -50.104 1.00 51.00 94 GLY A CA 1
ATOM 767 C C . GLY A 1 94 ? -6.865 7.569 -49.580 1.00 51.00 94 GLY A C 1
ATOM 768 O O . GLY A 1 94 ? -7.285 6.938 -48.607 1.00 51.00 94 GLY A O 1
ATOM 769 N N . GLU A 1 95 ? -5.737 7.229 -50.206 1.00 59.81 95 GLU A N 1
ATOM 770 C CA . GLU A 1 95 ? -4.815 6.243 -49.648 1.00 59.81 95 GLU A CA 1
ATOM 771 C C . GLU A 1 95 ? -4.503 6.616 -48.194 1.00 59.81 95 GLU A C 1
ATOM 773 O O . GLU A 1 95 ? -3.940 7.672 -47.887 1.00 59.81 95 GLU A O 1
ATOM 778 N N . ARG A 1 96 ? -4.927 5.742 -47.273 1.00 63.06 96 ARG A N 1
ATOM 779 C CA . ARG A 1 96 ? -4.629 5.841 -45.847 1.00 63.06 96 ARG A CA 1
ATOM 780 C C . ARG A 1 96 ? -3.122 6.007 -45.676 1.00 63.06 96 ARG A C 1
ATOM 782 O O . ARG A 1 96 ? -2.382 5.029 -45.741 1.00 63.06 96 ARG A O 1
ATOM 789 N N . PHE A 1 97 ? -2.739 7.239 -45.340 1.00 66.12 97 PHE A N 1
ATOM 790 C CA . PHE A 1 97 ? -1.375 7.734 -45.153 1.00 66.12 97 PHE A CA 1
ATOM 791 C C . PHE A 1 97 ? -0.583 7.858 -46.461 1.00 66.12 97 PHE A C 1
ATOM 793 O O . PHE A 1 97 ? -0.551 6.906 -47.236 1.00 66.12 97 PHE A O 1
ATOM 800 N N . PRO A 1 98 ? 0.125 8.986 -46.693 1.00 71.62 98 PRO A N 1
ATOM 801 C CA . PRO A 1 98 ? 0.990 9.100 -47.856 1.00 71.62 98 PRO A CA 1
ATOM 802 C C . PRO A 1 98 ? 2.007 7.961 -47.794 1.00 71.62 98 PRO A C 1
ATOM 804 O O . PRO A 1 98 ? 2.770 7.846 -46.824 1.00 71.62 98 PRO A O 1
ATOM 807 N N . GLY A 1 99 ? 1.977 7.098 -48.810 1.00 69.75 99 GLY A N 1
ATOM 808 C CA . GLY A 1 99 ? 2.985 6.071 -49.001 1.00 69.75 99 GLY A CA 1
ATOM 809 C C . GLY A 1 99 ? 4.389 6.681 -48.959 1.00 69.75 99 GLY A C 1
ATOM 810 O O . GLY A 1 99 ? 4.588 7.892 -49.100 1.00 69.75 99 GLY A O 1
ATOM 811 N N . LYS A 1 100 ? 5.406 5.845 -48.733 1.00 71.75 100 LYS A N 1
ATOM 812 C CA . LYS A 1 100 ? 6.790 6.322 -48.854 1.00 71.75 100 LYS A CA 1
ATOM 813 C C . LYS A 1 100 ? 6.991 6.876 -50.274 1.00 71.75 100 LYS A C 1
ATOM 815 O O . LYS A 1 100 ? 6.491 6.256 -51.209 1.00 71.75 100 LYS A O 1
ATOM 820 N N . PRO A 1 101 ? 7.715 7.997 -50.444 1.00 74.88 101 PRO A N 1
ATOM 821 C CA . PRO A 1 101 ? 7.941 8.566 -51.768 1.00 74.88 101 PRO A CA 1
ATOM 822 C C . PRO A 1 101 ? 8.579 7.524 -52.691 1.00 74.88 101 PRO A C 1
ATOM 824 O O . PRO A 1 101 ? 9.426 6.738 -52.245 1.00 74.88 101 PRO A O 1
ATOM 827 N N . GLU A 1 102 ? 8.171 7.520 -53.962 1.00 70.56 102 GLU A N 1
ATOM 828 C CA . GLU A 1 102 ? 8.731 6.630 -54.980 1.00 70.56 102 GLU A CA 1
ATOM 829 C C . GLU A 1 102 ? 10.265 6.759 -55.001 1.00 70.56 102 GLU A C 1
ATOM 831 O O . GLU A 1 102 ? 10.819 7.858 -55.008 1.00 70.56 102 GLU A O 1
ATOM 836 N N . GLY A 1 103 ? 10.966 5.623 -54.919 1.00 68.19 103 GLY A N 1
ATOM 837 C CA . GLY A 1 103 ? 12.429 5.570 -54.795 1.00 68.19 103 GLY A CA 1
ATOM 838 C C . GLY A 1 103 ? 12.966 5.493 -53.359 1.00 68.19 103 GLY A C 1
ATOM 839 O O . GLY A 1 103 ? 14.171 5.318 -53.164 1.00 68.19 103 GLY A O 1
ATOM 840 N N . SER A 1 104 ? 12.108 5.551 -52.334 1.00 69.00 104 SER A N 1
ATOM 841 C CA . SER A 1 104 ? 12.498 5.241 -50.954 1.00 69.00 104 SER A CA 1
ATOM 842 C C . SER A 1 104 ? 12.637 3.727 -50.760 1.00 69.00 104 SER A C 1
ATOM 844 O O . SER A 1 104 ? 11.765 3.062 -50.197 1.00 69.00 104 SER A O 1
ATOM 846 N N . ASN A 1 105 ? 13.766 3.172 -51.206 1.00 66.06 105 ASN A N 1
ATOM 847 C CA . ASN A 1 105 ? 14.195 1.832 -50.812 1.00 66.06 105 ASN A CA 1
ATOM 848 C C . ASN A 1 105 ? 14.449 1.884 -49.304 1.00 66.06 105 ASN A C 1
ATOM 850 O O . ASN A 1 105 ? 15.468 2.420 -48.867 1.00 66.06 105 ASN A O 1
ATOM 854 N N . GLY A 1 106 ? 13.460 1.451 -48.514 1.00 69.56 106 GLY A N 1
ATOM 855 C CA . GLY A 1 106 ? 13.472 1.549 -47.056 1.00 69.56 106 GLY A CA 1
ATOM 856 C C . GLY A 1 106 ? 14.844 1.186 -46.502 1.00 69.56 106 GLY A C 1
ATOM 857 O O . GLY A 1 106 ? 15.396 0.173 -46.910 1.00 69.56 106 GLY A O 1
ATOM 858 N N . GLY A 1 107 ? 15.397 2.049 -45.642 1.00 72.00 107 GLY A N 1
ATOM 859 C CA . GLY A 1 107 ? 16.775 1.939 -45.163 1.00 72.00 107 GLY A CA 1
ATOM 860 C C . GLY A 1 107 ? 17.051 0.553 -44.596 1.00 72.00 107 GLY A C 1
ATOM 861 O O . GLY A 1 107 ? 16.680 0.264 -43.459 1.00 72.00 107 GLY 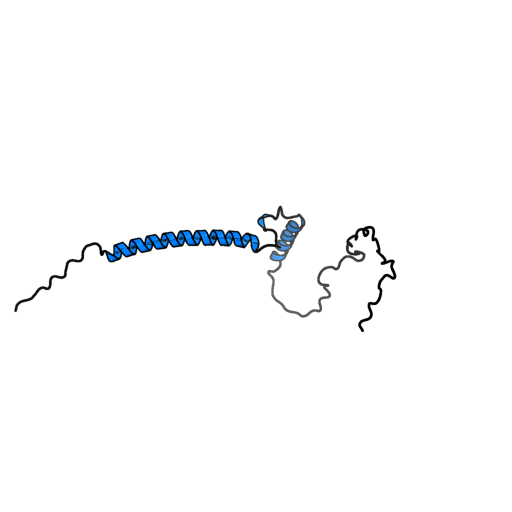A O 1
ATOM 862 N N . GLY A 1 108 ? 17.639 -0.307 -45.425 1.00 77.00 108 GLY A N 1
ATOM 863 C CA . GLY A 1 108 ? 18.017 -1.653 -45.045 1.00 77.00 108 GLY A CA 1
ATOM 864 C C . GLY A 1 108 ? 19.053 -1.576 -43.938 1.00 77.00 108 GLY A C 1
ATOM 865 O O . GLY A 1 108 ? 19.904 -0.686 -43.926 1.00 77.00 108 GLY A O 1
ATOM 866 N N . ILE A 1 109 ? 18.968 -2.494 -42.986 1.00 69.00 109 ILE A N 1
ATOM 867 C CA . ILE A 1 109 ? 20.058 -2.695 -42.041 1.00 69.00 109 ILE A CA 1
ATOM 868 C C . ILE A 1 109 ? 21.200 -3.386 -42.785 1.00 69.00 109 ILE A C 1
ATOM 870 O O . ILE A 1 109 ? 21.002 -4.436 -43.396 1.00 69.00 109 ILE A O 1
ATOM 874 N N . SER A 1 110 ? 22.389 -2.789 -42.760 1.00 77.50 110 SER A N 1
ATOM 875 C CA . SER A 1 110 ? 23.595 -3.455 -43.242 1.00 77.50 110 SER A CA 1
ATOM 876 C C . SER A 1 110 ? 23.889 -4.617 -42.303 1.00 77.50 110 SER A C 1
ATOM 878 O O . SER A 1 110 ? 24.239 -4.403 -41.141 1.00 77.50 110 SER A O 1
ATOM 880 N N . ILE A 1 111 ? 23.687 -5.841 -42.784 1.00 82.31 111 ILE A N 1
ATOM 881 C CA . ILE A 1 111 ? 24.104 -7.040 -42.062 1.00 82.31 111 ILE A CA 1
ATOM 882 C C . ILE A 1 111 ? 25.641 -7.050 -42.116 1.00 82.31 111 ILE A C 1
ATOM 884 O O . ILE A 1 111 ? 26.180 -6.952 -43.219 1.00 82.31 111 ILE A O 1
ATOM 888 N N . PRO A 1 112 ? 26.346 -7.073 -40.969 1.00 85.62 112 PRO A N 1
ATOM 889 C CA . PRO A 1 112 ? 27.803 -7.151 -40.961 1.00 85.62 112 PRO A CA 1
ATOM 890 C C . PRO A 1 112 ? 28.272 -8.459 -41.604 1.00 85.62 112 PRO A C 1
ATOM 892 O O . PRO A 1 112 ? 27.534 -9.448 -41.616 1.00 85.62 112 PRO A O 1
ATOM 895 N N . ASP A 1 113 ? 29.500 -8.459 -42.117 1.00 87.56 113 ASP A N 1
ATOM 896 C CA . ASP A 1 113 ? 30.096 -9.665 -42.684 1.00 87.56 113 ASP A CA 1
ATOM 897 C C . ASP A 1 113 ? 30.168 -10.774 -41.615 1.00 87.56 113 ASP A C 1
ATOM 899 O O . ASP A 1 113 ? 30.460 -10.483 -40.450 1.00 87.56 113 ASP A O 1
ATOM 903 N N . PRO A 1 114 ? 29.861 -12.035 -41.967 1.00 86.50 114 PRO A N 1
ATOM 904 C CA . PRO A 1 114 ? 29.961 -13.147 -41.032 1.00 86.50 114 PRO A CA 1
ATOM 905 C C . PRO A 1 114 ? 31.419 -13.385 -40.618 1.00 86.50 114 PRO A C 1
ATOM 907 O O . PRO A 1 114 ? 32.331 -13.260 -41.434 1.00 86.50 114 PRO A O 1
ATOM 910 N N . ASP A 1 115 ? 31.618 -13.774 -39.359 1.00 89.75 115 ASP A N 1
ATOM 911 C CA . ASP A 1 115 ? 32.925 -14.192 -38.845 1.00 89.75 115 ASP A CA 1
ATOM 912 C C . ASP A 1 115 ? 33.462 -15.432 -39.588 1.00 89.75 115 ASP A C 1
ATOM 914 O O . ASP A 1 115 ? 32.707 -16.197 -40.197 1.00 89.75 115 ASP A O 1
ATOM 918 N N . ASP A 1 116 ? 34.772 -15.670 -39.484 1.00 87.88 116 ASP A N 1
ATOM 919 C CA . ASP A 1 116 ? 35.442 -16.822 -40.093 1.00 87.88 116 ASP A CA 1
ATOM 920 C C . ASP A 1 116 ? 34.809 -18.156 -39.655 1.00 87.88 116 ASP A C 1
ATOM 922 O O . ASP A 1 116 ? 34.948 -18.610 -38.513 1.00 87.88 116 ASP A O 1
ATOM 926 N N . VAL A 1 117 ? 34.148 -18.838 -40.593 1.00 86.38 117 VAL A N 1
ATOM 927 C CA . VAL A 1 117 ? 33.520 -20.141 -40.344 1.00 86.38 117 VAL A CA 1
ATOM 928 C C . VAL A 1 117 ? 34.527 -21.267 -40.587 1.00 86.38 117 VAL A C 1
ATOM 930 O O . VAL A 1 117 ? 35.007 -21.467 -41.703 1.00 86.38 117 VAL A O 1
ATOM 933 N N . LYS A 1 118 ? 34.811 -22.069 -39.552 1.00 85.69 118 LYS A N 1
ATOM 934 C CA . LYS A 1 118 ? 35.559 -23.332 -39.685 1.00 85.69 118 LYS A CA 1
ATOM 935 C C . LYS A 1 118 ? 34.597 -24.510 -39.801 1.00 85.69 118 LYS A C 1
ATOM 937 O O . LYS A 1 118 ? 33.923 -24.874 -38.842 1.00 85.69 118 LYS A O 1
ATOM 942 N N . HIS A 1 119 ? 34.573 -25.146 -40.968 1.00 82.88 119 HIS A N 1
ATOM 943 C CA . HIS A 1 119 ? 33.850 -26.398 -41.163 1.00 82.88 119 HIS A CA 1
ATOM 944 C C . HIS A 1 119 ? 34.724 -27.578 -40.742 1.00 82.88 119 HIS A C 1
ATOM 946 O O . HIS A 1 119 ? 35.690 -27.925 -41.420 1.00 82.88 119 HIS A O 1
ATOM 952 N N . HIS A 1 120 ? 34.369 -28.213 -39.629 1.00 83.12 120 HIS A N 1
ATOM 953 C CA . HIS A 1 120 ? 34.969 -29.479 -39.231 1.00 83.12 120 HIS A CA 1
ATOM 954 C C . HIS A 1 120 ? 34.339 -30.608 -40.048 1.00 83.12 120 HIS A C 1
ATOM 956 O O . HIS A 1 120 ? 33.130 -30.828 -39.986 1.00 83.12 120 HIS A O 1
ATOM 962 N N . ARG A 1 121 ? 35.158 -31.320 -40.821 1.00 79.75 121 ARG A N 1
ATOM 963 C CA . ARG A 1 121 ? 34.794 -32.626 -41.372 1.00 79.75 121 ARG A CA 1
ATOM 964 C C . ARG A 1 121 ? 35.326 -33.686 -40.420 1.00 79.75 121 ARG A C 1
ATOM 966 O O . ARG A 1 121 ? 36.458 -33.581 -39.956 1.00 79.75 121 ARG A O 1
ATOM 973 N N . LEU A 1 122 ? 34.498 -34.677 -40.110 1.00 77.06 122 LEU A N 1
ATOM 974 C CA . LEU A 1 122 ? 34.973 -35.892 -39.465 1.00 77.06 122 LEU A CA 1
ATOM 975 C C . LEU A 1 122 ? 35.782 -36.648 -40.522 1.00 77.06 122 LEU A C 1
ATOM 977 O O . LEU A 1 122 ? 35.210 -37.281 -41.403 1.00 77.06 122 LEU A O 1
ATOM 981 N N . GLU A 1 123 ? 37.103 -36.501 -40.495 1.00 70.50 123 GLU A N 1
ATO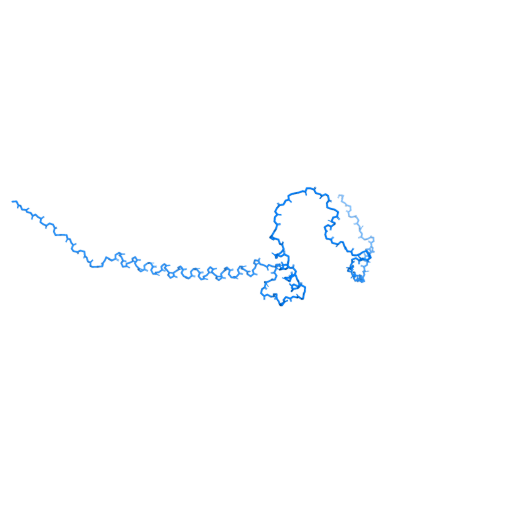M 982 C CA . GLU A 1 123 ? 37.993 -37.393 -41.231 1.00 70.50 123 GLU A CA 1
ATOM 983 C C . GLU A 1 123 ? 38.257 -38.600 -40.340 1.00 70.50 123 GLU A C 1
ATOM 985 O O . GLU A 1 123 ? 38.940 -38.505 -39.321 1.00 70.50 123 GLU A O 1
ATOM 990 N N . GLY A 1 124 ? 37.650 -39.725 -40.695 1.00 64.69 124 GLY A N 1
ATOM 991 C CA . GLY A 1 124 ? 37.887 -40.980 -40.010 1.00 64.69 124 GLY A CA 1
ATOM 992 C C . GLY A 1 124 ? 36.774 -41.974 -40.268 1.00 64.69 124 GLY A C 1
ATOM 993 O O . GLY A 1 124 ? 35.695 -41.865 -39.689 1.00 64.69 124 GLY A O 1
ATOM 994 N N . ASP A 1 125 ? 37.093 -42.990 -41.064 1.00 62.78 125 ASP A N 1
ATOM 995 C CA . ASP A 1 125 ? 36.342 -44.237 -41.250 1.00 62.78 125 ASP A CA 1
ATOM 996 C C . ASP A 1 125 ? 36.371 -45.106 -39.966 1.00 62.78 125 ASP A C 1
ATOM 998 O O . ASP A 1 125 ? 36.583 -46.313 -40.004 1.00 62.78 125 ASP A O 1
ATOM 1002 N N . GLY A 1 126 ? 36.239 -44.474 -38.796 1.00 60.84 126 GLY A N 1
ATOM 1003 C CA . GLY A 1 126 ? 36.445 -45.061 -37.471 1.00 60.84 126 GLY A CA 1
ATOM 1004 C C . GLY A 1 126 ? 35.157 -45.466 -36.759 1.00 60.84 126 GLY A C 1
ATOM 1005 O O . GLY A 1 126 ? 35.137 -45.515 -35.531 1.00 60.84 126 GLY A O 1
ATOM 1006 N N . LEU A 1 127 ? 34.073 -45.708 -37.496 1.00 62.75 127 LEU A N 1
ATOM 1007 C CA . LEU A 1 127 ? 32.901 -46.384 -36.949 1.00 62.75 127 LEU A CA 1
ATOM 1008 C C . LEU A 1 127 ? 33.004 -47.865 -37.308 1.00 62.75 127 LEU A C 1
ATOM 1010 O O . LEU A 1 127 ? 32.541 -48.291 -38.362 1.00 62.75 127 LEU A O 1
ATOM 1014 N N . GLU A 1 128 ? 33.624 -48.653 -36.430 1.00 66.62 128 GLU A N 1
ATOM 1015 C CA . GLU A 1 128 ? 33.417 -50.099 -36.455 1.00 66.62 128 GLU A CA 1
ATOM 1016 C C . GLU A 1 128 ? 31.963 -50.374 -36.045 1.00 66.62 128 GLU A C 1
ATOM 1018 O O . GLU A 1 128 ? 31.546 -50.075 -34.922 1.00 66.62 128 GLU A O 1
ATOM 1023 N N . GLU A 1 129 ? 31.168 -50.926 -36.964 1.00 67.50 129 GLU A N 1
ATOM 1024 C CA . GLU A 1 129 ? 29.870 -51.507 -36.628 1.00 67.50 129 GLU A CA 1
ATOM 1025 C C . GLU A 1 129 ? 30.092 -52.684 -35.671 1.00 67.50 129 GLU A C 1
ATOM 1027 O O . GLU A 1 129 ? 30.518 -53.771 -36.065 1.00 67.50 129 GLU A O 1
ATOM 1032 N N . ILE A 1 130 ? 29.787 -52.484 -34.389 1.00 66.38 130 ILE A N 1
ATOM 1033 C CA . ILE A 1 130 ? 29.725 -53.583 -33.428 1.00 66.38 130 ILE A CA 1
ATOM 1034 C C . ILE A 1 130 ? 28.450 -54.371 -33.746 1.00 66.38 130 ILE A C 1
ATOM 1036 O O . ILE A 1 130 ? 27.344 -53.971 -33.377 1.00 66.38 130 ILE A O 1
ATOM 1040 N N . GLY A 1 131 ? 28.602 -55.476 -34.477 1.00 59.75 131 GLY A N 1
ATOM 1041 C CA . GLY A 1 131 ? 27.504 -56.379 -34.809 1.00 59.75 131 GLY A CA 1
ATOM 1042 C C . GLY A 1 131 ? 26.809 -56.887 -33.545 1.00 59.75 131 GLY A C 1
ATOM 1043 O O . GLY A 1 131 ? 27.427 -57.531 -32.699 1.00 59.75 131 GLY A O 1
ATOM 1044 N N . THR A 1 132 ? 25.514 -56.608 -33.417 1.00 64.75 132 THR A N 1
ATOM 1045 C CA . THR A 1 132 ? 24.665 -57.205 -32.383 1.00 64.75 132 THR A CA 1
ATOM 1046 C C . THR A 1 132 ? 24.285 -58.615 -32.832 1.00 64.75 132 THR A C 1
ATOM 1048 O O . THR A 1 132 ? 23.452 -58.791 -33.720 1.00 64.75 132 THR A O 1
ATOM 1051 N N . ARG A 1 133 ? 24.930 -59.635 -32.260 1.00 48.09 133 ARG A N 1
ATOM 1052 C CA . ARG A 1 133 ? 24.530 -61.036 -32.426 1.00 48.09 133 ARG A CA 1
ATOM 1053 C C . ARG A 1 133 ? 24.382 -61.716 -31.078 1.00 48.09 133 ARG A C 1
ATOM 1055 O O . ARG A 1 133 ? 25.244 -61.466 -30.209 1.00 48.09 133 ARG A O 1
#

Foldseek 3Di:
DDDDPPDDPPDDPDDVVVVVVVVVVVVVVVVVVVVVVVVVVVVVVVVVVVPPDDDPPVPPDDDDPVRVVVVVVVVVVVVPPPDDDDDDDDDDPDDPDDDDPPPCPDDDDPDDDDDDDDDDDPDDPPDDPPDDD

Secondary structure (DSSP, 8-state):
------------SS-HHHHHHHHHHHHHHHHHHHHHHHHHHHHHHHHHHS-SSS--GGG--S--HHHHHHHHHHHHHHTT--S------------SSPPPPTT-------PPPPP------------------

Sequence (133 aa):
MNSLTTSFPNCLPVCPRVAELKERIQELELKLVIKDGRIEELENELRKHDNPHTPSSKKRKEKTKRNRKKEETERDKKEEETGEEKGGETEDEGERFPGKPEGSNGGGISIPDPDDVKHHRLEGDGLEEIGTR

Radius of gyration: 41.06 Å; chains: 1; bounding box: 87×85×107 Å